Protein AF-A0A821XFB5-F1 (afdb_monomer)

Structure (mmCIF, N/CA/C/O backbone):
data_AF-A0A821XFB5-F1
#
_entry.id   AF-A0A821XFB5-F1
#
loop_
_atom_site.group_PDB
_atom_site.id
_atom_site.type_symbol
_atom_site.label_atom_id
_atom_site.label_alt_id
_atom_site.label_comp_id
_atom_site.label_asym_id
_atom_site.label_entity_id
_atom_site.label_seq_id
_atom_site.pdbx_PDB_ins_code
_atom_site.Cartn_x
_atom_site.Cartn_y
_atom_site.Cartn_z
_atom_site.occupancy
_atom_site.B_iso_or_equiv
_atom_site.auth_seq_id
_atom_site.auth_comp_id
_atom_site.auth_asym_id
_atom_site.auth_atom_id
_atom_site.pdbx_PDB_model_num
ATOM 1 N N . THR A 1 1 ? 14.956 -0.797 -11.090 1.00 86.81 1 THR A N 1
ATOM 2 C CA . THR A 1 1 ? 16.144 -0.312 -10.347 1.00 86.81 1 THR A CA 1
ATOM 3 C C . THR A 1 1 ? 16.561 1.043 -10.891 1.00 86.81 1 THR A C 1
ATOM 5 O O . THR A 1 1 ? 16.126 1.386 -11.988 1.00 86.81 1 THR A O 1
ATOM 8 N N . ALA A 1 2 ? 17.405 1.794 -10.176 1.00 89.94 2 ALA A N 1
ATOM 9 C CA . ALA A 1 2 ? 17.947 3.062 -10.680 1.00 89.94 2 ALA A CA 1
ATOM 10 C C . ALA A 1 2 ? 18.683 2.874 -12.020 1.00 89.94 2 ALA A C 1
ATOM 12 O O . ALA A 1 2 ? 18.423 3.597 -12.972 1.00 89.94 2 ALA A O 1
ATOM 13 N N . THR A 1 3 ? 19.500 1.822 -12.145 1.00 94.75 3 THR A N 1
ATOM 14 C CA . THR A 1 3 ? 20.203 1.490 -13.395 1.00 94.75 3 THR A CA 1
ATOM 15 C C . THR A 1 3 ? 19.253 1.247 -14.569 1.00 94.75 3 THR A C 1
ATOM 17 O O . THR A 1 3 ? 19.517 1.721 -15.668 1.00 94.75 3 THR A O 1
ATOM 20 N N . ALA A 1 4 ? 18.140 0.533 -14.359 1.00 93.12 4 ALA A N 1
ATOM 21 C CA . ALA A 1 4 ? 17.149 0.313 -15.414 1.00 93.12 4 ALA A CA 1
ATOM 22 C C . ALA A 1 4 ? 16.486 1.628 -15.853 1.00 93.12 4 ALA A C 1
ATOM 24 O O . ALA A 1 4 ? 16.320 1.853 -17.047 1.00 93.12 4 ALA A O 1
ATOM 25 N N . PHE A 1 5 ? 16.174 2.512 -14.897 1.00 93.44 5 PHE A N 1
ATOM 26 C CA . PHE A 1 5 ? 15.598 3.825 -15.187 1.00 93.44 5 PHE A CA 1
ATOM 27 C C . PHE A 1 5 ? 16.570 4.712 -15.974 1.00 93.44 5 PHE A C 1
ATOM 29 O O . PHE A 1 5 ? 16.167 5.324 -16.954 1.00 93.44 5 PHE A O 1
ATOM 36 N N . SER A 1 6 ? 17.858 4.721 -15.614 1.00 93.62 6 SER A N 1
ATOM 37 C CA . SER A 1 6 ? 18.882 5.461 -16.364 1.00 93.62 6 SER A CA 1
ATOM 38 C C . SER A 1 6 ? 19.109 4.911 -17.775 1.00 93.62 6 SER A C 1
ATOM 40 O O . SER A 1 6 ? 19.438 5.677 -18.672 1.00 93.62 6 SER A O 1
ATOM 42 N N . ARG A 1 7 ? 18.958 3.593 -17.977 1.00 96.44 7 ARG A N 1
ATOM 43 C CA . ARG A 1 7 ? 19.131 2.948 -19.292 1.00 96.44 7 ARG A CA 1
ATOM 44 C C . ARG A 1 7 ? 17.942 3.173 -20.223 1.00 96.44 7 ARG A C 1
ATOM 46 O O . ARG A 1 7 ? 18.146 3.428 -21.401 1.00 96.44 7 ARG A O 1
ATOM 53 N N . SER A 1 8 ? 16.718 3.038 -19.717 1.00 96.75 8 SER A N 1
ATOM 54 C CA . SER A 1 8 ? 15.496 3.273 -20.490 1.00 96.75 8 SER A CA 1
ATOM 55 C C . SER A 1 8 ? 14.384 3.793 -19.574 1.00 96.75 8 SER A C 1
ATOM 57 O O . SER A 1 8 ? 13.624 3.006 -18.998 1.00 96.75 8 SER A O 1
ATOM 59 N N . PRO A 1 9 ? 14.276 5.122 -19.403 1.00 95.12 9 PRO A N 1
ATOM 60 C CA . PRO A 1 9 ? 13.278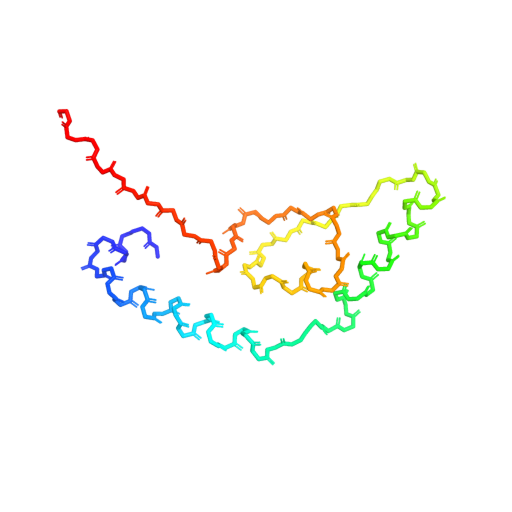 5.700 -18.513 1.00 95.12 9 PRO A CA 1
ATOM 61 C C . PRO A 1 9 ? 11.857 5.453 -19.025 1.00 95.12 9 PRO A C 1
ATOM 63 O O . PRO A 1 9 ? 10.976 5.184 -18.215 1.00 95.12 9 PRO A O 1
ATOM 66 N N . SER A 1 10 ? 11.635 5.477 -20.346 1.00 97.56 10 SER A N 1
ATOM 67 C CA . SER A 1 10 ? 10.322 5.209 -20.957 1.00 97.56 10 SER A CA 1
ATOM 68 C C . SER A 1 10 ? 9.809 3.810 -20.602 1.00 97.56 10 SER A C 1
ATOM 70 O O . SER A 1 10 ? 8.694 3.700 -20.100 1.00 97.56 10 SER A O 1
ATOM 72 N N . LEU A 1 11 ? 10.640 2.767 -20.716 1.00 97.19 11 LEU A N 1
ATOM 73 C CA . LEU A 1 11 ? 10.224 1.403 -20.373 1.00 97.19 11 LEU A CA 1
ATOM 74 C C . LEU A 1 11 ? 9.870 1.262 -18.884 1.00 97.19 11 LEU A C 1
ATOM 76 O O . LEU A 1 11 ? 8.892 0.610 -18.516 1.00 97.19 11 LEU A O 1
ATOM 80 N N . VAL A 1 12 ? 10.653 1.887 -18.001 1.00 97.12 12 VAL A N 1
ATOM 81 C CA . VAL A 1 12 ? 10.354 1.868 -16.562 1.00 97.12 12 VAL A CA 1
ATOM 82 C C . VAL A 1 12 ? 9.075 2.654 -16.258 1.00 97.12 12 VAL A C 1
ATOM 84 O O . VAL A 1 12 ? 8.278 2.226 -15.419 1.00 97.12 12 VAL A O 1
ATOM 87 N N . TRP A 1 13 ? 8.841 3.768 -16.951 1.00 96.75 13 TRP A N 1
ATOM 88 C CA . TRP A 1 13 ? 7.603 4.535 -16.838 1.00 96.75 13 TRP A CA 1
ATOM 89 C C . TRP A 1 13 ? 6.380 3.752 -17.307 1.00 96.75 13 TRP A C 1
ATOM 91 O O . TRP A 1 13 ? 5.373 3.763 -16.598 1.00 96.75 13 TRP A O 1
ATOM 101 N N . GLU A 1 14 ? 6.471 3.043 -18.431 1.00 97.94 14 GLU A N 1
ATOM 102 C CA . GLU A 1 14 ? 5.416 2.161 -18.940 1.00 97.94 14 GLU A CA 1
ATOM 103 C C . GLU A 1 14 ? 5.098 1.041 -17.950 1.00 97.94 14 GLU A C 1
ATOM 105 O O . GLU A 1 14 ? 3.933 0.822 -17.617 1.00 97.94 14 GLU A O 1
ATOM 110 N N . PHE A 1 15 ? 6.125 0.401 -17.381 1.00 97.19 15 PHE A N 1
ATOM 111 C CA . PHE A 1 15 ? 5.948 -0.604 -16.333 1.00 97.19 15 PHE A CA 1
ATOM 112 C C . PHE A 1 15 ? 5.172 -0.051 -15.126 1.00 97.19 15 PHE A C 1
ATOM 114 O O . PHE A 1 15 ? 4.216 -0.671 -14.650 1.00 97.19 15 PHE A O 1
ATOM 121 N N . TYR A 1 16 ? 5.543 1.134 -14.630 1.00 96.81 16 TYR A N 1
ATOM 122 C CA . TYR A 1 16 ? 4.820 1.759 -13.521 1.00 96.81 16 TYR A CA 1
ATOM 123 C C . TYR A 1 16 ? 3.425 2.249 -13.920 1.00 96.81 16 TYR A C 1
ATOM 125 O O . TYR A 1 16 ? 2.512 2.190 -13.097 1.00 96.81 16 TYR A O 1
ATOM 133 N N . HIS A 1 17 ? 3.232 2.697 -15.161 1.00 97.44 17 HIS A N 1
ATOM 134 C CA . HIS A 1 17 ? 1.921 3.086 -15.675 1.00 97.44 17 HIS A CA 1
ATOM 135 C C . HIS A 1 17 ? 0.966 1.895 -15.732 1.00 97.44 17 HIS A C 1
ATOM 137 O O . HIS A 1 17 ? -0.124 1.978 -15.168 1.00 97.44 17 HIS A O 1
ATOM 143 N N . TYR A 1 18 ? 1.410 0.764 -16.284 1.00 97.50 18 TYR A N 1
ATOM 144 C CA . TYR A 1 18 ? 0.649 -0.484 -16.281 1.00 97.50 18 TYR A CA 1
ATOM 145 C C . TYR A 1 18 ? 0.218 -0.881 -14.862 1.00 97.50 18 TYR A C 1
ATOM 147 O O . TYR A 1 18 ? -0.944 -1.209 -14.620 1.00 97.50 18 TYR A O 1
ATOM 155 N N . ARG A 1 19 ? 1.129 -0.789 -13.884 1.00 97.50 19 ARG A N 1
ATOM 156 C CA . ARG A 1 19 ? 0.805 -1.094 -12.483 1.00 97.50 19 ARG A CA 1
ATOM 157 C C . ARG A 1 19 ? -0.195 -0.115 -11.871 1.00 97.50 19 ARG A C 1
ATOM 159 O O . ARG A 1 19 ? -1.053 -0.561 -11.112 1.00 97.50 19 ARG A O 1
ATOM 166 N N . ARG A 1 20 ? -0.109 1.182 -12.191 1.00 97.19 20 ARG A N 1
ATOM 167 C CA . ARG A 1 20 ? -1.110 2.174 -11.761 1.00 97.19 20 ARG A CA 1
ATOM 168 C C . ARG A 1 20 ? -2.496 1.806 -12.285 1.00 97.19 20 ARG A C 1
ATOM 170 O O . ARG A 1 20 ? -3.434 1.766 -11.493 1.00 97.19 20 ARG A O 1
ATOM 177 N N . GLU A 1 21 ? -2.615 1.457 -13.565 1.00 97.62 21 GLU A N 1
ATOM 178 C CA . GLU A 1 21 ? -3.896 1.028 -14.146 1.00 97.62 21 GLU A CA 1
ATOM 179 C C . GLU A 1 21 ? -4.415 -0.272 -13.527 1.00 97.62 21 GLU A C 1
ATOM 181 O O . GLU A 1 21 ? -5.599 -0.381 -13.201 1.00 97.62 21 GLU A O 1
ATOM 186 N N . LEU A 1 22 ? -3.529 -1.241 -13.285 1.00 96.62 22 LEU A N 1
ATOM 187 C CA . LEU A 1 22 ? -3.909 -2.502 -12.657 1.00 96.62 22 LEU A CA 1
ATOM 188 C C . LEU A 1 22 ? -4.444 -2.295 -11.234 1.00 96.62 22 LEU A C 1
ATOM 190 O O . LEU A 1 22 ? -5.462 -2.886 -10.874 1.00 96.62 22 LEU A O 1
ATOM 194 N N . VAL A 1 23 ? -3.769 -1.473 -10.424 1.00 96.94 23 VAL A N 1
ATOM 195 C CA . VAL A 1 23 ? -4.157 -1.194 -9.030 1.00 96.94 23 VAL A CA 1
ATOM 196 C C . VAL A 1 23 ? -5.426 -0.346 -8.955 1.00 96.94 23 VAL A C 1
ATOM 198 O O . VAL A 1 23 ? -6.231 -0.544 -8.041 1.00 96.94 23 VAL A O 1
ATOM 201 N N . ARG A 1 24 ? -5.662 0.536 -9.936 1.00 95.69 24 ARG A N 1
ATOM 202 C CA . ARG A 1 24 ? -6.846 1.408 -9.998 1.00 95.69 24 ARG A CA 1
ATOM 203 C C . ARG A 1 24 ? -8.161 0.636 -9.868 1.00 95.69 24 ARG A C 1
ATOM 205 O O . ARG A 1 24 ? -9.098 1.142 -9.259 1.00 95.69 24 ARG A O 1
ATOM 212 N N . THR A 1 25 ? -8.225 -0.589 -10.393 1.00 96.69 25 THR A N 1
ATOM 213 C CA . THR A 1 25 ? -9.431 -1.439 -10.351 1.00 96.69 25 THR A CA 1
ATOM 214 C C . THR A 1 25 ? -9.493 -2.381 -9.150 1.00 96.69 25 THR A C 1
ATOM 216 O O . THR A 1 25 ? -10.496 -3.066 -8.953 1.00 96.69 25 THR A O 1
ATOM 219 N N . LYS A 1 26 ? -8.441 -2.453 -8.328 1.00 97.88 26 LYS A N 1
ATOM 220 C CA . LYS A 1 26 ? -8.434 -3.298 -7.127 1.00 97.88 26 LYS A CA 1
ATOM 221 C C . LYS A 1 26 ? -9.141 -2.596 -5.989 1.00 97.88 26 LYS A C 1
ATOM 223 O O . LYS A 1 26 ? -9.190 -1.371 -5.948 1.00 97.88 26 LYS A O 1
ATOM 228 N N . GLN A 1 27 ? -9.630 -3.374 -5.030 1.00 98.31 27 GLN A N 1
ATOM 229 C CA . GLN A 1 27 ? -10.236 -2.888 -3.793 1.00 98.31 27 GLN A CA 1
ATOM 230 C C . GLN A 1 27 ? -9.485 -3.434 -2.578 1.00 98.31 27 GLN A C 1
ATOM 232 O O . GLN A 1 27 ? -8.845 -4.485 -2.690 1.00 98.31 27 GLN A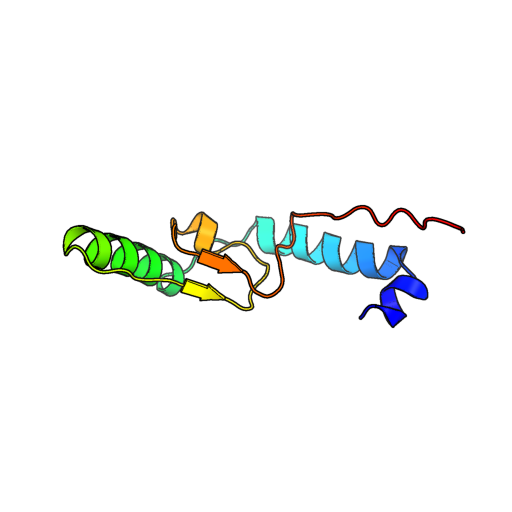 O 1
ATOM 237 N N . PRO A 1 28 ? -9.518 -2.737 -1.427 1.00 98.56 28 PRO A N 1
ATOM 238 C CA . PRO A 1 28 ? -8.991 -3.303 -0.196 1.00 98.56 28 PRO A CA 1
ATOM 239 C C . PRO A 1 28 ? -9.691 -4.626 0.125 1.00 98.56 28 PRO A C 1
ATOM 241 O O . PRO A 1 28 ? -10.904 -4.760 -0.022 1.00 98.56 28 PRO A O 1
ATOM 244 N N . ASN A 1 29 ? -8.917 -5.616 0.558 1.00 98.44 29 ASN A N 1
ATOM 245 C CA . ASN A 1 29 ? -9.465 -6.889 1.026 1.00 98.44 29 ASN A CA 1
ATOM 246 C C . ASN A 1 29 ? -9.758 -6.846 2.539 1.00 98.44 29 ASN A C 1
ATOM 248 O O . ASN A 1 29 ? -9.390 -5.893 3.228 1.00 98.44 29 ASN A O 1
ATOM 252 N N . LYS A 1 30 ? -10.349 -7.926 3.067 1.00 98.69 30 LYS A N 1
ATOM 253 C CA . LYS A 1 30 ? -10.707 -8.059 4.491 1.00 98.69 30 LYS A CA 1
ATOM 254 C C . LYS A 1 30 ? -9.545 -7.786 5.454 1.00 98.69 30 LYS A C 1
ATOM 256 O O . LYS A 1 30 ? -9.780 -7.228 6.516 1.00 98.69 30 LYS A O 1
ATOM 261 N N . ALA A 1 31 ? -8.307 -8.129 5.090 1.00 98.25 31 ALA A N 1
ATOM 262 C CA . ALA A 1 31 ? -7.148 -7.878 5.946 1.00 98.25 31 ALA A CA 1
ATOM 263 C C . ALA A 1 31 ? -6.830 -6.379 6.062 1.00 98.25 31 ALA A C 1
ATOM 265 O O . ALA A 1 31 ? -6.545 -5.898 7.154 1.00 98.25 31 ALA A O 1
ATOM 266 N N . HIS A 1 32 ? -6.934 -5.621 4.967 1.00 98.75 32 HIS A N 1
ATOM 267 C CA . HIS A 1 32 ? -6.734 -4.169 5.015 1.00 98.75 32 HIS A CA 1
ATOM 268 C C . HIS A 1 32 ? -7.799 -3.491 5.884 1.00 98.75 32 HIS A C 1
ATOM 270 O O . HIS A 1 32 ? -7.464 -2.639 6.703 1.00 98.75 32 HIS A O 1
ATOM 276 N N . ILE A 1 33 ? -9.062 -3.906 5.730 1.00 98.75 33 ILE A N 1
ATOM 277 C CA . ILE A 1 33 ? -10.187 -3.385 6.518 1.00 98.75 33 ILE A CA 1
ATOM 278 C C . ILE A 1 33 ? -9.993 -3.700 8.005 1.00 98.75 33 ILE A C 1
ATOM 280 O O . ILE A 1 33 ? -10.044 -2.795 8.830 1.00 98.75 33 ILE A O 1
ATOM 284 N N . ALA A 1 34 ? -9.664 -4.951 8.340 1.00 98.56 34 ALA A N 1
ATOM 285 C CA . ALA A 1 34 ? -9.436 -5.364 9.723 1.00 98.56 34 ALA A CA 1
ATOM 286 C C . ALA A 1 34 ? -8.311 -4.563 10.402 1.00 98.56 34 ALA A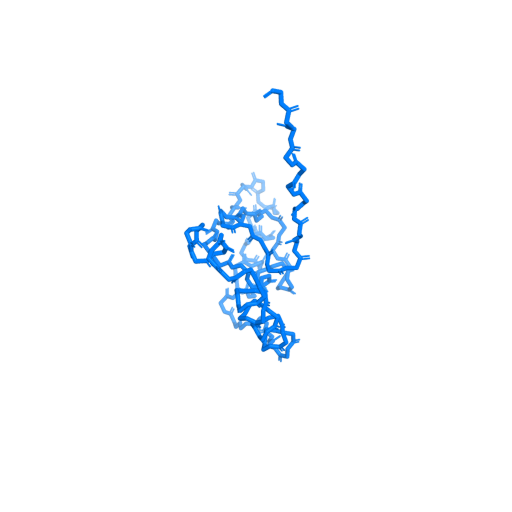 C 1
ATOM 288 O O . ALA A 1 34 ? -8.409 -4.244 11.584 1.00 98.56 34 ALA A O 1
ATOM 289 N N . LEU A 1 35 ? -7.252 -4.201 9.668 1.00 98.62 35 LEU A N 1
ATOM 290 C CA . LEU A 1 35 ? -6.173 -3.364 10.201 1.00 98.62 35 LEU A CA 1
ATOM 291 C C . LEU A 1 35 ? -6.618 -1.916 10.449 1.00 98.62 35 LEU A C 1
ATOM 293 O O . LEU A 1 35 ? -6.242 -1.345 11.470 1.00 98.62 35 LEU A O 1
ATOM 297 N N . ALA A 1 36 ? -7.429 -1.331 9.561 1.00 98.62 36 ALA A N 1
ATOM 298 C CA . ALA A 1 36 ? -8.000 0.003 9.765 1.00 98.62 36 ALA A CA 1
ATOM 299 C C . ALA A 1 36 ? -8.981 0.034 10.954 1.00 98.62 36 ALA A C 1
ATOM 301 O O . ALA A 1 36 ? -8.963 0.958 11.768 1.00 98.62 36 ALA A O 1
ATOM 302 N N . GLU A 1 37 ? -9.802 -1.006 11.108 1.00 98.50 37 GLU A N 1
ATOM 303 C CA . GLU A 1 37 ? -10.704 -1.155 12.254 1.00 98.50 37 GLU A CA 1
ATOM 304 C C . GLU A 1 37 ? -9.938 -1.368 13.563 1.00 98.50 37 GLU A C 1
ATOM 306 O O . GLU A 1 37 ? -10.280 -0.774 14.589 1.00 98.50 37 GLU A O 1
ATOM 311 N N . ALA A 1 38 ? -8.888 -2.195 13.540 1.00 98.44 38 ALA A N 1
ATOM 312 C CA . ALA A 1 38 ? -8.009 -2.383 14.685 1.00 98.44 38 ALA A CA 1
ATOM 313 C C . ALA A 1 38 ? -7.411 -1.041 15.109 1.00 98.44 38 ALA A C 1
ATOM 315 O O . ALA A 1 38 ? -7.553 -0.660 16.268 1.00 98.44 38 ALA A O 1
ATOM 316 N N . GLU A 1 39 ? -6.837 -0.287 14.173 1.00 98.56 39 GLU A N 1
ATOM 317 C CA . GLU A 1 39 ? -6.292 1.040 14.438 1.00 98.56 39 GLU A CA 1
ATOM 318 C C . GLU A 1 39 ? -7.296 1.951 15.164 1.00 98.56 39 GLU A C 1
ATOM 320 O O . GLU A 1 39 ? -6.999 2.444 16.256 1.00 98.56 39 GLU A O 1
ATOM 325 N N . ALA A 1 40 ? -8.511 2.093 14.625 1.00 98.00 40 ALA A N 1
ATOM 326 C CA . ALA A 1 40 ? -9.564 2.910 15.228 1.00 98.00 40 ALA A CA 1
ATOM 327 C C . ALA A 1 40 ? -9.964 2.422 16.636 1.00 98.00 40 ALA A C 1
ATOM 329 O O . ALA A 1 40 ? -10.266 3.218 17.528 1.00 98.00 40 ALA A O 1
ATOM 330 N N . ASN A 1 41 ? -9.966 1.107 16.864 1.00 98.31 41 ASN A N 1
ATOM 331 C CA . ASN A 1 41 ? -10.283 0.522 18.166 1.00 98.31 41 ASN A CA 1
ATOM 332 C C . ASN A 1 41 ? -9.171 0.724 19.205 1.00 98.31 41 ASN A C 1
ATOM 334 O O . ASN A 1 41 ? -9.473 0.869 20.392 1.00 98.31 41 ASN A O 1
ATOM 338 N N . PHE A 1 42 ? -7.902 0.724 18.792 1.00 98.25 42 PHE A N 1
ATOM 339 C CA . PHE A 1 42 ? -6.779 1.055 19.673 1.00 98.25 42 PHE A CA 1
ATOM 340 C C . PHE A 1 42 ? -6.785 2.548 20.029 1.00 98.25 42 PHE A C 1
ATOM 342 O O . PHE A 1 42 ? -6.637 2.877 21.208 1.00 98.25 42 PHE A O 1
ATOM 349 N N . GLU A 1 43 ? -7.068 3.427 19.063 1.00 96.75 43 GLU A N 1
ATOM 350 C CA . GLU A 1 43 ? -7.158 4.879 19.273 1.00 96.75 43 GLU A CA 1
ATOM 351 C C . GLU A 1 43 ? -8.225 5.239 20.323 1.00 96.75 43 GLU A C 1
ATOM 353 O O . GLU A 1 43 ? -7.935 5.961 21.278 1.00 96.75 43 GLU A O 1
ATOM 358 N N . LYS A 1 44 ? -9.420 4.632 20.248 1.00 97.50 44 LYS A N 1
ATOM 359 C CA . LYS A 1 44 ? -10.490 4.788 21.261 1.00 97.50 44 LYS A CA 1
ATOM 360 C C . LYS A 1 44 ? -10.070 4.388 22.679 1.00 97.50 44 LYS A C 1
ATOM 362 O O . LYS A 1 44 ? -10.666 4.843 23.649 1.00 97.50 44 LYS A O 1
ATOM 367 N N . LYS A 1 45 ? -9.068 3.516 22.808 1.00 98.12 45 LYS A N 1
ATOM 368 C CA . LYS A 1 45 ? -8.517 3.054 24.092 1.00 98.12 45 LYS A CA 1
ATOM 369 C C . LYS A 1 45 ? -7.306 3.881 24.536 1.00 98.12 45 LYS A C 1
ATOM 371 O O . LYS A 1 45 ? -6.598 3.459 25.448 1.00 98.12 45 LYS A O 1
ATOM 376 N N . GLY A 1 46 ? -7.023 5.003 23.868 1.00 97.75 46 GLY A N 1
ATOM 377 C CA . GLY A 1 46 ? -5.843 5.829 24.121 1.00 97.75 46 GLY A CA 1
ATOM 378 C C . GLY A 1 46 ? -4.527 5.133 23.763 1.00 97.75 46 GLY A C 1
ATOM 379 O O . GLY A 1 46 ? -3.480 5.487 24.299 1.00 97.75 46 GLY A O 1
ATOM 380 N N . LYS A 1 47 ? -4.562 4.109 22.898 1.00 98.00 47 LYS A N 1
ATOM 381 C CA . LYS A 1 47 ? -3.379 3.354 22.473 1.00 98.00 47 LYS A CA 1
ATOM 382 C C . LYS A 1 47 ? -3.036 3.674 21.026 1.00 98.00 47 LYS A C 1
ATOM 384 O O . LYS A 1 47 ? -3.912 3.808 20.178 1.00 98.00 47 LYS A O 1
ATOM 389 N N . ARG A 1 48 ? -1.740 3.728 20.730 1.00 96.88 48 ARG A N 1
ATOM 390 C CA . ARG A 1 48 ? -1.245 3.923 19.366 1.00 96.88 48 ARG A CA 1
ATOM 391 C C . ARG A 1 48 ? -1.159 2.591 18.624 1.00 96.88 48 ARG A C 1
ATOM 393 O O . ARG A 1 48 ? -0.654 1.611 19.165 1.00 96.88 48 ARG A O 1
ATOM 400 N N . PHE A 1 49 ? -1.584 2.593 17.367 1.00 98.00 49 PHE A N 1
ATOM 401 C CA . PHE A 1 49 ? -1.430 1.488 16.428 1.00 98.00 49 PHE A CA 1
ATOM 402 C C . PHE A 1 49 ? -0.927 2.067 15.105 1.00 98.00 49 PHE A C 1
ATOM 404 O O . PHE A 1 49 ? -1.507 3.027 14.613 1.00 98.00 49 PHE A O 1
ATOM 411 N N . ASN A 1 50 ? 0.158 1.526 14.547 1.00 97.69 50 ASN A N 1
ATOM 412 C CA . ASN A 1 50 ? 0.686 1.972 13.257 1.00 97.69 50 ASN A CA 1
ATOM 413 C C . ASN A 1 50 ? 0.728 0.787 12.294 1.00 97.69 50 ASN A C 1
ATOM 415 O O . ASN A 1 50 ? 1.134 -0.310 12.679 1.00 97.69 50 ASN A O 1
ATOM 419 N N . VAL A 1 51 ? 0.387 1.032 11.034 1.00 98.25 51 VAL A N 1
ATOM 420 C CA . VAL A 1 51 ? 0.644 0.095 9.940 1.00 98.25 51 VAL A CA 1
ATOM 421 C C . VAL A 1 51 ? 1.906 0.551 9.222 1.00 98.25 51 VAL A C 1
ATOM 423 O O . VAL A 1 51 ? 1.976 1.673 8.729 1.00 98.25 51 VAL A O 1
ATOM 426 N N . ILE A 1 52 ? 2.904 -0.325 9.149 1.00 98.19 52 ILE A N 1
ATOM 427 C CA . ILE A 1 52 ? 4.123 -0.105 8.368 1.00 98.19 52 ILE A CA 1
ATOM 428 C C . ILE A 1 52 ? 4.060 -1.056 7.180 1.00 98.19 52 ILE A C 1
ATOM 430 O O . ILE A 1 52 ? 3.977 -2.269 7.369 1.00 98.19 52 ILE A O 1
ATOM 434 N N . THR A 1 53 ? 4.063 -0.517 5.963 1.00 98.12 53 THR A N 1
ATOM 435 C CA . THR A 1 53 ? 3.916 -1.315 4.744 1.00 98.12 53 THR A CA 1
ATOM 436 C C . THR A 1 53 ? 5.081 -1.118 3.784 1.00 98.12 53 THR A C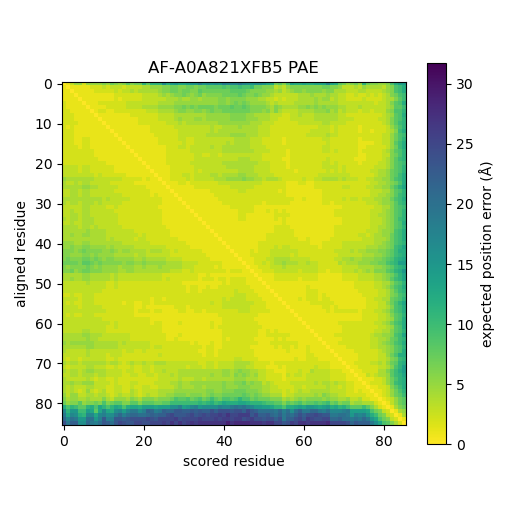 1
ATOM 438 O O . THR A 1 53 ? 5.632 -0.026 3.636 1.00 98.12 53 THR A O 1
ATOM 441 N N . GLN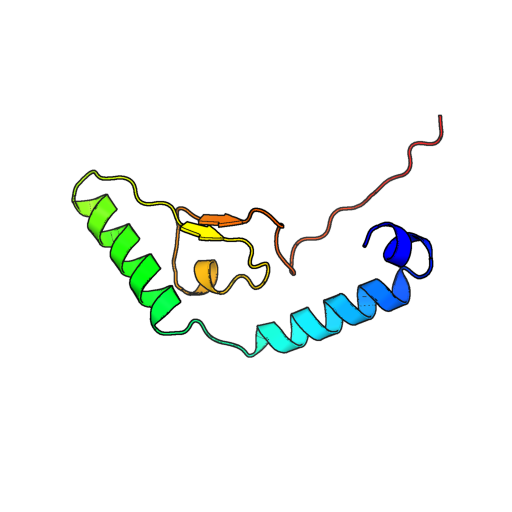 A 1 54 ? 5.444 -2.212 3.120 1.00 98.12 54 GLN A N 1
ATOM 442 C CA . GLN A 1 54 ? 6.352 -2.218 1.973 1.00 98.12 54 GLN A CA 1
ATOM 443 C C . GLN A 1 54 ? 5.599 -2.023 0.650 1.00 98.12 54 GLN A C 1
ATOM 445 O O . GLN A 1 54 ? 6.231 -1.826 -0.391 1.00 98.12 54 GLN A O 1
ATOM 450 N N . ASN A 1 55 ? 4.267 -2.117 0.677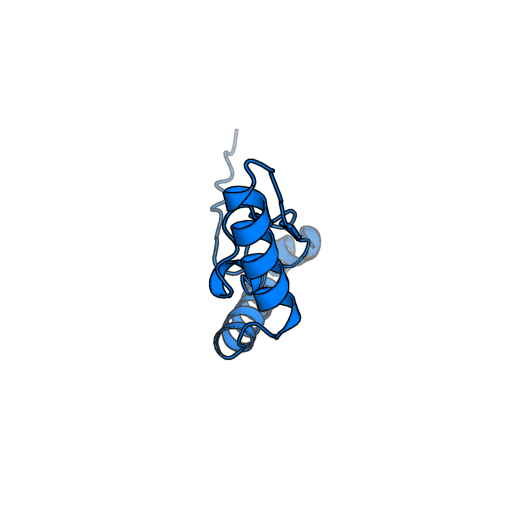 1.00 97.50 55 ASN A N 1
ATOM 451 C CA . ASN A 1 55 ? 3.437 -1.990 -0.508 1.00 97.50 55 ASN A CA 1
ATOM 452 C C . ASN A 1 55 ? 3.391 -0.535 -0.971 1.00 97.50 55 ASN A C 1
ATOM 454 O O . ASN A 1 55 ? 3.440 0.395 -0.175 1.00 97.50 55 ASN A O 1
ATOM 458 N N . VAL A 1 56 ? 3.240 -0.364 -2.282 1.00 97.50 56 VAL A N 1
ATOM 459 C CA . VAL A 1 56 ? 3.169 0.943 -2.956 1.00 97.50 56 VAL A CA 1
ATOM 460 C C . VAL A 1 56 ? 1.798 1.183 -3.607 1.00 97.50 56 VAL A C 1
ATOM 462 O O . VAL A 1 56 ? 1.630 2.113 -4.390 1.00 97.50 56 VAL A O 1
ATOM 465 N N . ASP A 1 57 ? 0.832 0.300 -3.342 1.00 97.62 57 ASP A N 1
ATOM 466 C CA . ASP A 1 57 ? -0.470 0.212 -4.020 1.00 97.62 57 ASP A CA 1
ATOM 467 C C . ASP A 1 57 ? -1.565 1.120 -3.432 1.00 97.62 57 ASP A C 1
ATOM 469 O O . ASP A 1 57 ? -2.622 1.281 -4.041 1.00 97.62 57 ASP A O 1
ATOM 473 N N . GLY A 1 58 ? -1.342 1.703 -2.253 1.00 97.19 58 GLY A N 1
ATOM 474 C CA . GLY A 1 58 ? -2.314 2.565 -1.580 1.00 97.19 58 GLY A CA 1
ATOM 475 C C . GLY A 1 58 ? -3.552 1.842 -1.030 1.00 97.19 58 GLY A C 1
ATOM 476 O O . GLY A 1 58 ? -4.503 2.503 -0.599 1.00 97.19 58 GLY A O 1
ATOM 477 N N . LEU A 1 59 ? -3.588 0.503 -1.005 1.00 98.25 59 LEU A N 1
ATOM 478 C CA . LEU A 1 59 ? -4.765 -0.251 -0.556 1.00 98.25 59 LEU A CA 1
ATOM 479 C C . LEU A 1 59 ? -5.084 -0.011 0.927 1.00 98.25 59 LEU A C 1
ATOM 481 O O . LEU A 1 59 ? -6.259 0.112 1.267 1.00 98.25 59 LEU A O 1
ATOM 485 N N . HIS A 1 60 ? -4.072 0.132 1.790 1.00 98.31 60 HIS A N 1
ATOM 486 C CA . HIS A 1 60 ? -4.264 0.488 3.205 1.00 98.31 60 HIS A CA 1
ATOM 487 C C . HIS A 1 60 ? -4.913 1.863 3.380 1.00 98.31 60 HIS A C 1
ATOM 489 O O . HIS A 1 60 ? -5.852 2.016 4.157 1.00 98.31 60 HIS A O 1
ATOM 495 N N . ARG A 1 61 ? -4.466 2.861 2.609 1.00 97.31 61 ARG A N 1
ATOM 496 C CA . ARG A 1 61 ? -5.040 4.210 2.652 1.00 97.31 61 ARG A CA 1
ATOM 497 C C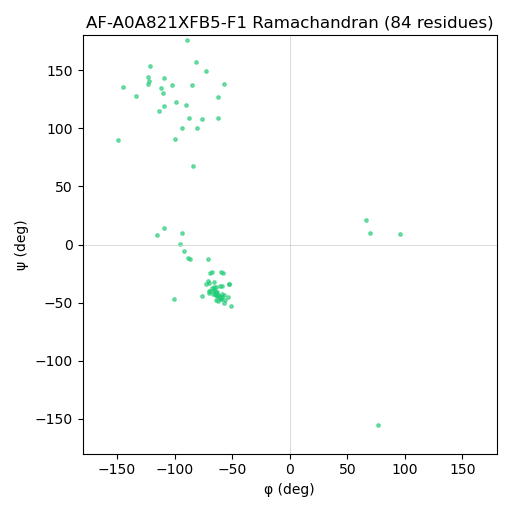 . ARG A 1 61 ? -6.512 4.192 2.247 1.00 97.31 61 ARG A C 1
ATOM 499 O O . ARG A 1 61 ? -7.345 4.779 2.929 1.00 97.31 61 ARG A O 1
ATOM 506 N N . ARG A 1 62 ? -6.853 3.462 1.179 1.00 97.50 62 ARG A N 1
ATOM 507 C CA . ARG A 1 62 ? -8.250 3.305 0.730 1.00 97.50 62 ARG A CA 1
ATOM 508 C C . ARG A 1 62 ? -9.103 2.469 1.686 1.00 97.50 62 ARG A C 1
ATOM 510 O O . ARG A 1 62 ? -10.312 2.648 1.705 1.00 97.50 62 ARG A O 1
ATOM 517 N N . ALA A 1 63 ? -8.493 1.585 2.477 1.00 98.38 63 ALA A N 1
ATOM 518 C CA . ALA A 1 63 ? -9.168 0.868 3.561 1.00 98.38 63 ALA A CA 1
ATOM 519 C C . ALA A 1 63 ? -9.511 1.766 4.761 1.00 98.38 63 ALA A C 1
ATOM 521 O O . ALA A 1 63 ? -10.264 1.344 5.631 1.00 98.38 63 ALA A O 1
ATOM 522 N N . GLY A 1 64 ? -8.959 2.982 4.817 1.00 98.12 64 GLY A N 1
ATOM 523 C CA . GLY A 1 64 ? -9.179 3.931 5.904 1.00 98.12 64 GLY A CA 1
ATOM 524 C C . GLY A 1 64 ? -8.109 3.912 6.997 1.00 98.12 64 GLY A C 1
ATOM 525 O O . GLY A 1 64 ? -8.300 4.580 8.009 1.00 98.12 64 GLY A O 1
ATOM 526 N N . THR A 1 65 ? -6.990 3.198 6.814 1.00 98.50 65 THR A N 1
ATOM 527 C CA . THR A 1 65 ? -5.848 3.275 7.741 1.00 98.50 65 THR A CA 1
ATOM 528 C C . THR A 1 65 ? -5.281 4.699 7.756 1.00 98.50 65 THR A C 1
ATOM 530 O O . THR A 1 65 ? -4.942 5.234 6.695 1.00 98.50 65 THR A O 1
ATOM 533 N N . LYS A 1 66 ? -5.147 5.311 8.939 1.00 97.25 66 LYS A N 1
ATOM 534 C CA . LYS A 1 66 ? -4.690 6.705 9.104 1.00 97.25 66 LYS A CA 1
ATOM 535 C C . LYS A 1 66 ? -3.216 6.787 9.504 1.00 97.25 66 LYS A C 1
ATOM 537 O O . LYS A 1 66 ? -2.450 7.526 8.890 1.00 97.25 66 LYS A O 1
ATOM 542 N N . ASN A 1 67 ? -2.799 5.992 10.483 1.00 97.56 67 ASN A N 1
ATOM 543 C CA . ASN A 1 67 ? -1.436 5.873 10.994 1.00 97.56 67 ASN A CA 1
ATOM 544 C C . ASN A 1 67 ? -0.632 4.898 10.120 1.00 97.56 67 ASN A C 1
ATOM 546 O O . ASN A 1 67 ? -0.279 3.791 10.538 1.00 97.56 67 ASN A O 1
ATOM 550 N N . LEU A 1 68 ? -0.382 5.306 8.875 1.00 97.75 68 LEU A N 1
ATOM 551 C CA . LEU A 1 68 ? 0.273 4.502 7.843 1.00 97.75 68 LEU A CA 1
ATOM 552 C C . LEU A 1 68 ? 1.675 5.036 7.519 1.00 97.75 68 LEU A C 1
ATOM 554 O O . LEU A 1 68 ? 1.840 6.216 7.213 1.00 97.75 68 LEU A O 1
ATOM 558 N N . ILE A 1 69 ? 2.669 4.147 7.519 1.00 97.94 69 ILE A N 1
ATOM 559 C CA . ILE A 1 69 ? 4.038 4.418 7.065 1.00 97.94 69 ILE A CA 1
ATOM 560 C C . ILE A 1 69 ? 4.307 3.593 5.801 1.00 97.94 69 ILE A C 1
ATOM 562 O O . ILE A 1 69 ? 4.341 2.363 5.846 1.00 97.94 69 ILE A O 1
ATOM 566 N N . GLU A 1 70 ? 4.511 4.279 4.676 1.00 97.44 70 GLU A N 1
ATOM 567 C CA . GLU A 1 70 ? 4.752 3.684 3.354 1.00 97.44 70 GLU A CA 1
ATOM 568 C C . GLU A 1 70 ? 6.257 3.705 3.047 1.00 97.44 70 GLU A C 1
ATOM 570 O O . GLU A 1 70 ? 6.786 4.683 2.518 1.00 97.44 70 GLU A O 1
ATOM 575 N N . MET A 1 71 ? 6.974 2.636 3.410 1.00 97.06 71 MET A N 1
ATOM 576 C CA . MET A 1 71 ? 8.448 2.645 3.418 1.00 97.06 71 MET A CA 1
ATOM 577 C C . MET A 1 71 ? 9.081 2.744 2.026 1.00 97.06 71 MET A C 1
ATOM 579 O O . MET A 1 71 ? 10.219 3.185 1.893 1.00 97.06 71 MET A O 1
ATOM 583 N N . HIS A 1 72 ? 8.355 2.336 0.985 1.00 96.12 72 HIS A N 1
ATOM 584 C CA . HIS A 1 72 ? 8.831 2.340 -0.401 1.00 96.12 72 HIS A CA 1
ATOM 585 C C . HIS A 1 72 ? 8.146 3.407 -1.267 1.00 96.12 72 HIS A C 1
ATOM 587 O O . HIS A 1 72 ? 8.240 3.368 -2.495 1.00 96.12 72 HIS A O 1
ATOM 593 N N . GLY A 1 73 ? 7.458 4.363 -0.636 1.00 93.19 73 GLY A N 1
ATOM 594 C CA . GLY A 1 73 ? 6.679 5.386 -1.323 1.00 93.19 73 GLY A CA 1
ATOM 595 C C . GLY A 1 73 ? 5.343 4.861 -1.852 1.00 93.19 73 GLY A C 1
ATOM 596 O O . GLY A 1 73 ? 4.784 3.897 -1.337 1.00 93.19 73 GLY A O 1
ATOM 597 N N . HIS A 1 74 ? 4.814 5.522 -2.881 1.00 94.19 74 HIS A N 1
ATOM 598 C CA . HIS A 1 74 ? 3.456 5.296 -3.372 1.00 94.19 74 HIS A CA 1
ATOM 599 C C . HIS A 1 74 ? 3.396 5.440 -4.899 1.00 94.19 74 HIS A C 1
ATOM 601 O O . HIS A 1 74 ? 3.942 6.395 -5.452 1.00 94.19 74 HIS A O 1
ATOM 607 N N . LEU A 1 75 ? 2.707 4.525 -5.597 1.00 94.50 75 LEU A N 1
ATOM 608 C CA . LEU A 1 75 ? 2.673 4.469 -7.072 1.00 94.50 75 LEU A CA 1
ATOM 609 C C . LEU A 1 75 ? 2.127 5.735 -7.745 1.00 94.50 75 LEU A C 1
ATOM 611 O O . LEU A 1 75 ? 2.412 5.968 -8.922 1.00 94.50 75 LEU A O 1
ATO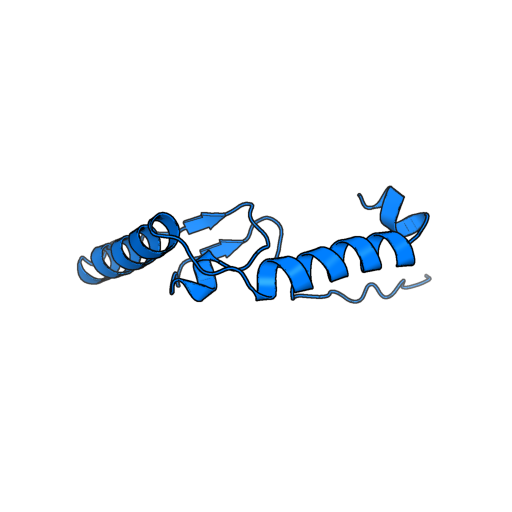M 615 N N . HIS A 1 76 ? 1.328 6.521 -7.023 1.00 91.50 76 HIS A N 1
ATOM 616 C CA . HIS A 1 76 ? 0.707 7.745 -7.531 1.00 91.50 76 HIS A CA 1
ATOM 617 C C . HIS A 1 76 ? 1.490 9.020 -7.200 1.00 91.50 76 HIS A C 1
ATOM 619 O O . HIS A 1 76 ? 1.041 10.103 -7.563 1.00 91.50 76 HIS A O 1
ATOM 625 N N . TYR A 1 77 ? 2.633 8.918 -6.517 1.00 92.81 77 TYR A N 1
ATOM 626 C CA . TYR A 1 77 ? 3.494 10.067 -6.243 1.00 92.81 77 TYR A CA 1
ATOM 627 C C . TYR A 1 77 ? 4.683 10.069 -7.194 1.00 92.81 77 TYR A C 1
ATOM 629 O O . TYR A 1 77 ? 5.293 9.036 -7.469 1.00 92.81 77 TYR A O 1
ATOM 637 N N . THR A 1 78 ? 5.009 11.250 -7.705 1.00 92.25 78 THR A N 1
ATOM 638 C CA . THR A 1 78 ? 6.121 11.459 -8.630 1.00 92.25 78 THR A CA 1
ATOM 639 C C . THR A 1 78 ? 7.067 12.496 -8.060 1.00 92.25 78 THR A C 1
ATOM 641 O O . THR A 1 78 ? 6.625 13.529 -7.562 1.00 92.25 78 THR A O 1
ATOM 644 N N . TYR A 1 79 ? 8.364 12.242 -8.186 1.00 89.75 79 TYR A N 1
ATOM 645 C CA . TYR A 1 79 ? 9.414 13.175 -7.800 1.00 89.75 79 TYR A CA 1
ATOM 646 C C . TYR A 1 79 ? 10.128 13.658 -9.056 1.00 89.75 79 TYR A C 1
ATOM 648 O O . TYR A 1 79 ? 10.446 12.860 -9.940 1.00 89.75 79 TYR A O 1
ATOM 656 N N . ILE A 1 80 ? 10.370 14.965 -9.136 1.00 86.06 80 ILE A N 1
ATOM 657 C CA . ILE A 1 80 ? 11.144 15.560 -10.222 1.00 86.06 80 ILE A CA 1
ATOM 658 C C . ILE A 1 80 ? 12.606 15.576 -9.790 1.00 86.06 80 ILE A C 1
ATOM 660 O O . ILE A 1 80 ? 12.962 16.197 -8.791 1.00 86.06 80 ILE A O 1
ATOM 664 N N . PHE A 1 81 ? 13.457 14.908 -10.562 1.00 82.50 81 PHE A N 1
ATOM 665 C CA . PHE A 1 81 ? 14.901 14.977 -10.383 1.00 82.50 81 PHE A CA 1
ATOM 666 C C . PHE A 1 81 ? 15.455 16.059 -11.308 1.00 82.50 81 PHE A C 1
ATOM 668 O O . PHE A 1 81 ? 15.626 15.830 -12.504 1.00 82.50 81 PHE A O 1
ATOM 675 N N . VAL A 1 82 ? 15.729 17.244 -10.763 1.00 80.88 82 VAL A N 1
ATOM 676 C CA . VAL A 1 82 ? 16.454 18.289 -11.495 1.00 80.88 82 VAL A CA 1
ATOM 677 C C . VAL A 1 82 ? 17.946 18.061 -11.269 1.00 80.88 82 VAL A C 1
ATOM 679 O O . VAL A 1 82 ? 18.446 18.275 -10.164 1.00 80.88 82 VAL A O 1
ATOM 682 N N . LYS A 1 83 ? 18.667 17.608 -12.303 1.00 61.97 83 LYS A N 1
ATOM 683 C CA . LYS A 1 83 ? 20.135 17.583 -12.270 1.00 61.97 83 LYS A CA 1
ATOM 684 C C . LYS A 1 83 ? 20.633 19.022 -12.137 1.00 61.97 83 LYS A C 1
ATOM 686 O O . LYS A 1 83 ? 20.530 19.792 -13.085 1.00 61.97 83 LYS A O 1
ATOM 691 N N . HIS A 1 84 ? 21.165 19.372 -10.972 1.00 51.34 84 HIS A N 1
ATOM 692 C CA . HIS A 1 84 ? 22.002 20.557 -10.847 1.00 51.34 84 HIS A CA 1
ATOM 693 C C . HIS A 1 84 ? 23.363 20.199 -11.442 1.00 51.34 84 HIS A C 1
ATOM 695 O O . HIS A 1 84 ? 24.083 19.373 -10.884 1.00 51.34 84 HIS A O 1
ATOM 701 N N . ASN A 1 85 ? 23.664 20.752 -12.616 1.00 43.81 85 ASN A N 1
ATOM 702 C CA . ASN A 1 85 ? 25.008 20.713 -13.178 1.00 43.81 85 ASN A CA 1
ATOM 703 C C 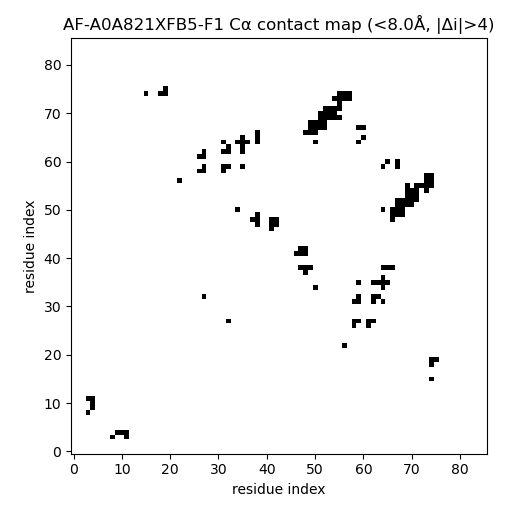. ASN A 1 85 ? 25.804 21.831 -12.488 1.00 43.81 85 ASN A C 1
ATOM 705 O O . ASN A 1 85 ? 25.620 22.997 -12.835 1.00 43.81 85 ASN A O 1
ATOM 709 N N . TYR A 1 86 ? 26.610 21.474 -11.489 1.00 45.94 86 TYR A N 1
ATOM 710 C CA . TYR A 1 86 ? 27.750 22.281 -11.045 1.00 45.94 86 TYR A CA 1
ATOM 711 C C . TYR A 1 86 ? 29.014 21.722 -11.690 1.00 45.94 86 TYR A C 1
ATOM 713 O O . TYR A 1 86 ? 29.088 20.475 -11.810 1.00 45.94 86 TYR A O 1
#

Radius of gyration: 16.85 Å; Cα contacts (8 Å, |Δi|>4): 81; chains: 1; bounding box: 38×30×45 Å

Solvent-accessible surface area (backbone atoms only — not comparable to full-atom values): 5209 Å² total; per-residue (Å²): 104,73,69,52,36,75,73,39,48,67,62,50,48,50,54,53,48,54,49,49,60,59,49,70,78,58,73,58,50,71,67,36,38,50,52,20,52,47,34,55,57,32,47,78,70,78,37,91,52,74,50,76,38,76,60,38,75,57,42,48,55,76,34,60,37,77,52,65,44,52,78,68,46,46,74,90,64,84,82,86,83,77,83,80,86,126

Secondary structure (DSSP, 8-state):
-HHHHHH-HHHHHHHHHHHHHHHHT----HHHHHHHHHHHHHHTTT----EEE---S-HHHHTT--SEEETT--TT----------

Nearest PDB structures (foldseek):
  3rig-assembly2_B  TM=9.903E-01  e=3.111E-08  Homo sapiens
  3rig-assembly1_A  TM=9.828E-01  e=1.232E-07  Homo sapiens
  4f4u-assembly2_B  TM=9.878E-01  e=2.532E-07  Homo sapiens
  4uub-assembly1_A  TM=9.721E-01  e=2.372E-07  Danio rerio
  4f4u-assembly1_A  TM=9.913E-01  e=4.877E-07  Homo sapiens

Foldseek 3Di:
DVVVCVVPVPVVVVVLVVVLVVLVPDAQDPVLLVLQVVQVVLVVVVHHDAAEDCDQSCRNVRSNRDRYHHPPHHSPDDDDDDDDDD

Sequence (86 aa):
TATAFSRSPSLVWEFYHYRRELVRTKQPNKAHIALAEAEANFEKKGKRFNVITQNVDGLHRRAGTKNLIEMHGHLHYTYIFVKHNY

Mean predicted aligned error: 3.92 Å

pLDDT: mean 94.17, std 10.27, range [43.81, 98.75]